Protein AF-A0A1J3HME2-F1 (afdb_monomer_lite)

Radius of gyration: 14.51 Å; chains: 1; bounding box: 34×25×42 Å

Secondary structure (DSSP, 8-state):
--------B-TTTSSSB--HHIIIIISHHHHHHHHHTTPPPPTTS---S-HHHHHHHHHHSTTT-GGGGGGGGTTTT-

Sequence (78 aa):
RRHIIKDSTCSRCLAGEETVNHLLFECTFARLVWALSGVPAPPQGQMAESIYTNLHRVLTIPGRHPHQAEMDRLIPWL

Structure (mmCIF, N/CA/C/O backbone):
data_AF-A0A1J3HME2-F1
#
_entry.id   AF-A0A1J3HME2-F1
#
loop_
_atom_site.group_PDB
_atom_site.id
_atom_site.type_symbol
_atom_site.label_atom_id
_atom_site.label_alt_id
_atom_site.label_comp_id
_atom_site.label_asym_id
_atom_site.label_entity_id
_atom_site.label_seq_id
_atom_site.pdbx_PDB_ins_code
_atom_site.Cartn_x
_atom_site.Cartn_y
_atom_site.Cartn_z
_atom_site.occupancy
_atom_site.B_iso_or_equiv
_atom_site.auth_seq_id
_atom_site.auth_comp_id
_atom_site.auth_asym_id
_atom_site.auth_atom_id
_atom_site.pdbx_PDB_model_num
ATOM 1 N N . ARG A 1 1 ? -18.432 -15.982 24.637 1.00 42.62 1 ARG A N 1
ATOM 2 C CA . ARG A 1 1 ? -18.112 -14.561 24.355 1.00 42.62 1 ARG A CA 1
ATOM 3 C C . ARG A 1 1 ? -17.290 -14.527 23.077 1.00 42.62 1 ARG A C 1
ATOM 5 O O . ARG A 1 1 ? -16.197 -15.070 23.083 1.00 42.62 1 ARG A O 1
ATOM 12 N N . ARG A 1 2 ? -17.830 -13.995 21.974 1.00 50.72 2 ARG A N 1
ATOM 13 C CA . ARG A 1 2 ? -17.033 -13.751 20.762 1.00 50.72 2 ARG A CA 1
ATOM 14 C C . ARG A 1 2 ? -16.066 -12.614 21.094 1.00 50.72 2 ARG A C 1
ATOM 16 O O . ARG A 1 2 ? -16.515 -11.602 21.626 1.00 50.72 2 ARG A O 1
ATOM 23 N N . HIS A 1 3 ? -14.771 -12.808 20.863 1.00 55.59 3 HIS A N 1
ATOM 24 C CA . HIS A 1 3 ? -13.780 -11.736 20.920 1.00 55.59 3 HIS A CA 1
ATOM 25 C C . HIS A 1 3 ? -14.092 -10.755 19.783 1.00 55.59 3 HIS A C 1
ATOM 27 O O . HIS A 1 3 ? -13.563 -10.873 18.686 1.00 55.59 3 HIS A O 1
ATOM 33 N N . ILE A 1 4 ? -15.034 -9.842 20.014 1.00 65.94 4 ILE A N 1
ATOM 34 C CA . ILE A 1 4 ? -15.222 -8.680 19.152 1.00 65.94 4 ILE A CA 1
ATOM 35 C C . ILE A 1 4 ? -14.083 -7.743 19.527 1.00 65.94 4 ILE A C 1
ATOM 37 O O . ILE A 1 4 ? -14.105 -7.134 20.598 1.00 65.94 4 ILE A O 1
ATOM 41 N N . ILE A 1 5 ? -13.058 -7.707 18.681 1.00 63.47 5 ILE A N 1
ATOM 42 C CA . ILE A 1 5 ? -12.019 -6.687 18.742 1.00 63.47 5 ILE A CA 1
ATOM 43 C C . ILE A 1 5 ? -12.753 -5.359 18.518 1.00 63.47 5 ILE A C 1
ATOM 45 O O . ILE A 1 5 ? -13.318 -5.125 17.456 1.00 63.47 5 ILE A O 1
ATOM 49 N N . LYS A 1 6 ? -12.879 -4.559 19.581 1.00 67.25 6 LYS A N 1
ATOM 50 C CA . LYS A 1 6 ? -13.597 -3.271 19.570 1.00 67.25 6 LYS A CA 1
ATOM 51 C C . LYS A 1 6 ? -12.783 -2.149 18.935 1.00 67.25 6 LYS A C 1
ATOM 53 O O . LYS A 1 6 ? -13.333 -1.088 18.670 1.00 67.25 6 LYS A O 1
ATOM 58 N N . ASP A 1 7 ? -11.494 -2.389 18.760 1.00 78.44 7 ASP A N 1
ATOM 59 C CA . ASP A 1 7 ? -10.547 -1.432 18.234 1.00 78.44 7 ASP A CA 1
ATOM 60 C C . ASP A 1 7 ? -10.094 -1.914 16.860 1.00 78.44 7 ASP A C 1
ATOM 62 O O . ASP A 1 7 ? -9.318 -2.860 16.755 1.00 78.44 7 ASP A O 1
ATOM 66 N N . SER A 1 8 ? -10.642 -1.306 15.809 1.00 86.88 8 SER A N 1
ATOM 67 C CA . SER A 1 8 ? -10.190 -1.542 14.442 1.00 86.88 8 SER A CA 1
ATOM 68 C C . SER A 1 8 ? -8.962 -0.703 14.108 1.00 86.88 8 SER A C 1
ATOM 70 O O . SER A 1 8 ? -8.648 -0.571 12.939 1.00 86.88 8 SER A O 1
ATOM 72 N N . THR A 1 9 ? -8.261 -0.108 15.074 1.00 93.19 9 THR A N 1
ATOM 73 C CA . THR A 1 9 ? -7.037 0.645 14.790 1.00 93.19 9 THR A CA 1
ATOM 74 C C . THR A 1 9 ? -5.904 -0.298 14.394 1.00 93.19 9 THR A C 1
ATOM 76 O O . THR A 1 9 ? -5.694 -1.336 15.019 1.00 93.19 9 THR A O 1
ATOM 79 N N . CYS A 1 10 ? -5.129 0.086 13.380 1.00 94.50 10 CYS A N 1
ATOM 80 C CA . CYS A 1 10 ? -3.947 -0.657 12.955 1.00 94.50 10 CYS A CA 1
ATOM 81 C C . CYS A 1 10 ? -2.965 -0.864 14.115 1.00 94.50 10 CYS A C 1
ATOM 83 O O . CYS A 1 10 ? -2.379 0.087 14.635 1.00 94.50 10 CYS A O 1
ATOM 85 N N . SER A 1 11 ? -2.708 -2.125 14.458 1.00 91.56 11 SER A N 1
ATOM 86 C CA . SER A 1 11 ? -1.794 -2.514 15.542 1.00 91.56 11 SER A CA 1
ATOM 87 C C . SER A 1 11 ? -0.329 -2.114 15.312 1.00 91.56 11 SER A C 1
ATOM 89 O O . SER A 1 11 ? 0.463 -2.084 16.254 1.00 91.56 11 SER A O 1
ATOM 91 N N . ARG A 1 12 ? 0.048 -1.799 14.065 1.00 91.88 12 ARG A N 1
ATOM 92 C CA . ARG A 1 12 ? 1.422 -1.428 13.695 1.00 91.88 12 ARG A CA 1
ATOM 93 C C . ARG A 1 12 ? 1.701 0.054 13.881 1.00 91.88 12 ARG A C 1
ATOM 95 O O . ARG A 1 12 ? 2.628 0.412 14.598 1.00 91.88 12 ARG A O 1
ATOM 102 N N . CYS A 1 13 ? 0.939 0.918 13.212 1.00 95.12 13 CYS A N 1
ATOM 103 C CA . CYS A 1 13 ? 1.140 2.368 13.293 1.00 95.12 13 CYS A CA 1
ATOM 104 C C . CYS A 1 13 ? 0.276 3.057 14.341 1.00 95.12 13 CYS A C 1
ATOM 106 O O . CYS A 1 13 ? 0.454 4.255 14.541 1.00 95.12 13 CYS A O 1
ATOM 108 N N . LEU A 1 14 ? -0.627 2.323 15.003 1.00 93.00 14 LEU A N 1
ATOM 109 C CA . LEU A 1 14 ? -1.550 2.852 16.012 1.00 93.00 14 LEU A CA 1
ATOM 110 C C . LEU A 1 14 ? -2.377 4.036 15.482 1.00 93.00 14 LEU A C 1
ATOM 112 O O . LEU A 1 14 ? -2.773 4.928 16.227 1.00 93.00 14 LEU A O 1
ATOM 116 N N . ALA A 1 15 ? -2.596 4.053 14.167 1.00 89.69 15 ALA A N 1
ATOM 117 C CA . ALA A 1 15 ? -3.273 5.107 13.432 1.00 89.69 15 ALA A CA 1
ATOM 118 C C . ALA A 1 15 ? -4.003 4.497 12.231 1.00 89.69 15 ALA A C 1
ATOM 120 O O . ALA A 1 15 ? -3.465 3.603 11.582 1.00 89.69 15 ALA A O 1
ATOM 121 N N . GLY A 1 16 ? -5.190 5.015 11.913 1.00 88.81 16 GLY A N 1
ATOM 122 C CA . GLY A 1 16 ? -6.024 4.511 10.818 1.00 88.81 16 GLY A CA 1
ATOM 123 C C . GLY A 1 16 ? -6.690 3.164 11.118 1.00 88.81 16 GLY A C 1
ATOM 124 O O . GLY A 1 16 ? -6.342 2.476 12.077 1.00 88.81 16 GLY A O 1
ATOM 125 N N . GLU A 1 17 ? -7.668 2.804 10.288 1.00 93.75 17 GLU A N 1
ATOM 126 C CA . GLU A 1 17 ? -8.378 1.529 10.384 1.00 93.75 17 GLU A CA 1
ATOM 127 C C . GLU A 1 17 ? -7.527 0.370 9.829 1.00 93.75 17 GLU A C 1
ATOM 129 O O . GLU A 1 17 ? -6.907 0.471 8.770 1.00 93.75 17 GLU A O 1
ATOM 134 N N . GLU A 1 18 ? -7.514 -0.754 10.537 1.00 93.31 18 GLU A N 1
ATOM 135 C CA . GLU A 1 18 ? -6.860 -2.006 10.190 1.00 93.31 18 GLU A CA 1
ATOM 136 C C . GLU A 1 18 ? -7.646 -2.705 9.081 1.00 93.31 18 GLU A C 1
ATOM 138 O O . GLU A 1 18 ? -8.431 -3.629 9.291 1.00 93.31 18 GLU A O 1
ATOM 143 N N . THR A 1 19 ? -7.428 -2.236 7.859 1.00 94.12 19 THR A N 1
ATOM 144 C CA . THR A 1 19 ? -7.917 -2.879 6.643 1.00 94.12 19 THR A CA 1
ATOM 145 C C . THR A 1 19 ? -6.779 -3.603 5.932 1.00 94.12 19 THR A C 1
ATOM 147 O O . THR A 1 19 ? -5.597 -3.330 6.154 1.00 94.12 19 THR A O 1
ATOM 150 N N . VAL A 1 20 ? -7.116 -4.513 5.015 1.00 93.81 20 VAL A N 1
ATOM 151 C CA . VAL A 1 20 ? -6.099 -5.179 4.186 1.00 93.81 20 VAL A CA 1
ATOM 152 C C . VAL A 1 20 ? -5.342 -4.158 3.324 1.00 93.81 20 VAL A C 1
ATOM 154 O O . VAL A 1 20 ? -4.125 -4.263 3.191 1.00 93.81 20 VAL A O 1
ATOM 157 N N . ASN A 1 21 ? -6.026 -3.134 2.791 1.00 94.75 21 ASN A N 1
ATOM 158 C CA . ASN A 1 21 ? -5.357 -2.069 2.035 1.00 94.75 21 ASN A CA 1
ATOM 159 C C . ASN A 1 21 ? -4.404 -1.273 2.929 1.00 94.75 21 ASN A C 1
ATOM 161 O O . ASN A 1 21 ? -3.273 -0.995 2.536 1.00 94.75 21 ASN A O 1
ATOM 165 N N . HIS A 1 22 ? -4.825 -0.978 4.159 1.00 94.62 22 HIS A N 1
ATOM 166 C CA . HIS A 1 22 ? -3.989 -0.270 5.109 1.00 94.62 22 HIS A CA 1
ATOM 167 C C . HIS A 1 22 ? -2.734 -1.070 5.465 1.00 94.62 22 HIS A C 1
ATOM 169 O O . HIS A 1 22 ? -1.621 -0.569 5.327 1.00 94.62 22 HIS A O 1
ATOM 175 N N . LEU A 1 23 ? -2.893 -2.333 5.865 1.00 93.69 23 LEU A N 1
ATOM 176 C CA . LEU A 1 23 ? -1.781 -3.194 6.271 1.00 93.69 23 LEU A CA 1
ATOM 177 C C . LEU A 1 23 ? -0.764 -3.434 5.154 1.00 93.69 23 LEU A C 1
ATOM 17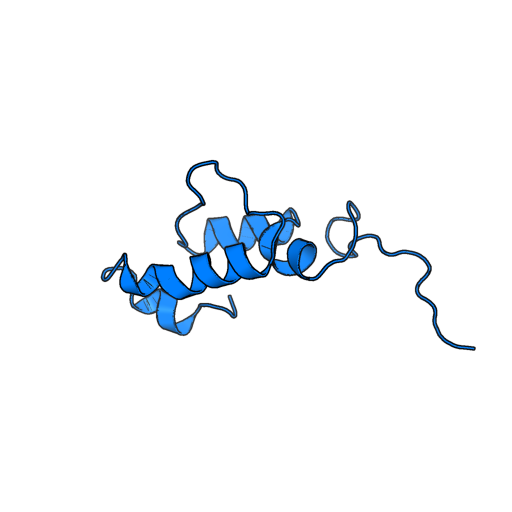9 O O . LEU A 1 23 ? 0.424 -3.564 5.448 1.00 93.69 23 LEU A O 1
ATOM 183 N N . LEU A 1 24 ? -1.219 -3.492 3.901 1.00 92.56 24 LEU A N 1
ATOM 184 C CA . LEU A 1 24 ? -0.350 -3.761 2.762 1.00 92.56 24 LEU A CA 1
ATOM 185 C C . LEU A 1 24 ? 0.182 -2.499 2.086 1.00 92.56 24 LEU A C 1
ATOM 187 O O . LEU A 1 24 ? 1.277 -2.562 1.552 1.00 92.56 24 LEU A O 1
ATOM 191 N N . PHE A 1 25 ? -0.530 -1.370 2.081 1.00 92.62 25 PHE A N 1
ATOM 192 C CA . PHE A 1 25 ? -0.194 -0.244 1.195 1.00 92.62 25 PHE A CA 1
ATOM 193 C C . PHE A 1 25 ? -0.185 1.137 1.857 1.00 92.62 25 PHE A C 1
ATOM 195 O O . PHE A 1 25 ? 0.602 1.988 1.440 1.00 92.62 25 PHE A O 1
ATOM 202 N N . GLU A 1 26 ? -1.020 1.390 2.866 1.00 93.38 26 GLU A N 1
ATOM 203 C CA . GLU A 1 26 ? -1.177 2.746 3.426 1.00 93.38 26 GLU A CA 1
ATOM 204 C C . GLU A 1 26 ? -0.440 2.946 4.752 1.00 93.38 26 GLU A C 1
ATOM 206 O O . GLU A 1 26 ? 0.035 4.050 5.029 1.00 93.38 26 GLU A O 1
ATOM 211 N N . CYS A 1 27 ? -0.314 1.888 5.559 1.00 95.06 27 CYS A N 1
ATOM 212 C CA . CYS A 1 27 ? 0.382 1.918 6.838 1.00 95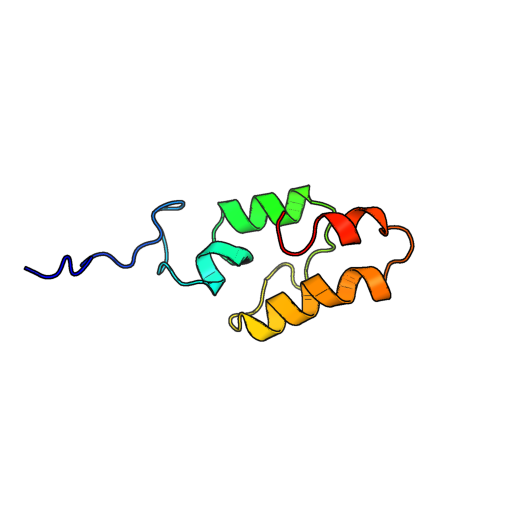.06 27 CYS A CA 1
ATOM 213 C C . CYS A 1 27 ? 1.787 2.490 6.644 1.00 95.06 27 CYS A C 1
ATOM 215 O O . CYS A 1 27 ? 2.510 2.085 5.731 1.00 95.06 27 CYS A O 1
ATOM 217 N N . THR A 1 28 ? 2.214 3.391 7.531 1.00 94.25 28 THR A N 1
ATOM 218 C CA . THR A 1 28 ? 3.541 4.024 7.457 1.00 94.25 28 THR A CA 1
ATOM 219 C C . THR A 1 28 ? 4.667 2.993 7.327 1.00 94.25 28 THR A C 1
ATOM 221 O O . THR A 1 28 ? 5.601 3.192 6.553 1.00 94.25 28 THR A O 1
ATOM 224 N N . PHE A 1 29 ? 4.546 1.856 8.018 1.00 94.38 29 PHE A N 1
ATOM 225 C CA . PHE A 1 29 ? 5.512 0.761 7.931 1.00 94.38 29 PHE A CA 1
ATOM 226 C C . PHE A 1 29 ? 5.431 -0.004 6.607 1.00 94.38 29 PHE A C 1
ATOM 228 O O . PHE A 1 29 ? 6.467 -0.336 6.042 1.00 94.38 29 PHE A O 1
ATOM 235 N N . ALA A 1 30 ? 4.229 -0.240 6.079 1.00 92.88 30 ALA A N 1
ATOM 236 C CA . ALA A 1 30 ? 4.059 -0.879 4.775 1.00 92.88 30 ALA A CA 1
ATOM 237 C C . ALA A 1 30 ? 4.643 -0.009 3.652 1.00 92.88 30 ALA A C 1
ATOM 239 O O . ALA A 1 30 ? 5.402 -0.484 2.812 1.00 92.88 30 ALA A O 1
ATOM 240 N N . ARG A 1 31 ? 4.383 1.303 3.690 1.00 91.50 31 ARG A N 1
ATOM 241 C CA . ARG A 1 31 ? 4.969 2.275 2.757 1.00 91.50 31 ARG A CA 1
ATOM 242 C C . ARG A 1 31 ? 6.496 2.278 2.800 1.00 91.50 31 ARG A C 1
ATOM 244 O O . ARG A 1 31 ? 7.125 2.405 1.753 1.00 91.50 31 ARG A O 1
ATOM 251 N N . LEU A 1 32 ? 7.087 2.126 3.987 1.00 92.25 32 LEU A N 1
ATOM 252 C CA . LEU A 1 32 ? 8.537 2.018 4.138 1.00 92.25 32 LEU A CA 1
ATOM 253 C C . LEU A 1 32 ? 9.082 0.734 3.495 1.00 92.25 32 LEU A C 1
ATOM 255 O O . LEU A 1 32 ? 10.075 0.808 2.777 1.00 92.25 32 LEU A O 1
ATOM 259 N N . VAL A 1 33 ? 8.424 -0.415 3.692 1.00 91.25 33 VAL A N 1
ATOM 260 C CA . VAL A 1 33 ? 8.807 -1.682 3.037 1.00 91.25 33 VAL A CA 1
ATOM 261 C C . VAL A 1 33 ? 8.801 -1.522 1.516 1.00 91.25 33 VAL A C 1
ATOM 263 O O . VAL A 1 33 ? 9.805 -1.812 0.866 1.00 91.25 33 VAL A O 1
ATOM 266 N N . TRP A 1 34 ? 7.734 -0.953 0.945 1.00 89.06 34 TRP A N 1
ATOM 267 C CA . TRP A 1 34 ? 7.679 -0.690 -0.495 1.00 89.06 34 TRP A CA 1
A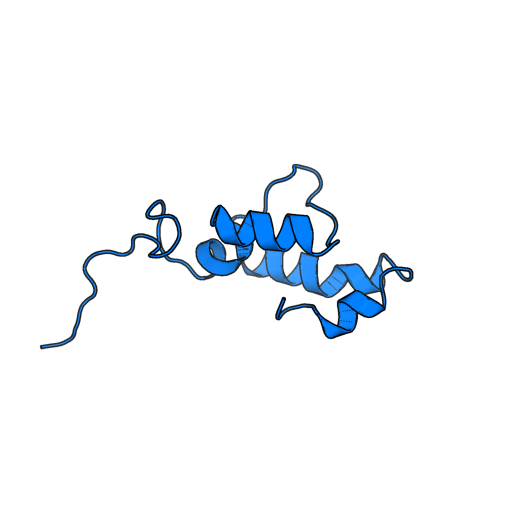TOM 268 C C . TRP A 1 34 ? 8.767 0.276 -0.963 1.00 89.06 34 TRP A C 1
ATOM 270 O O . TRP A 1 34 ? 9.396 0.024 -1.987 1.00 89.06 34 TRP A O 1
ATOM 280 N N . ALA A 1 35 ? 9.052 1.340 -0.211 1.00 88.06 35 ALA A N 1
ATOM 281 C CA . ALA A 1 35 ? 10.120 2.276 -0.559 1.00 88.06 35 ALA A CA 1
ATOM 282 C C . ALA A 1 35 ? 11.511 1.611 -0.584 1.00 88.06 35 ALA A C 1
ATOM 284 O O . ALA A 1 35 ? 12.350 1.987 -1.399 1.00 88.06 35 ALA A O 1
ATOM 285 N N . LEU A 1 36 ? 11.748 0.615 0.276 1.00 87.94 36 LEU A N 1
ATOM 286 C CA . LEU A 1 36 ? 13.015 -0.120 0.357 1.00 87.94 36 LEU A CA 1
ATOM 287 C C . LEU A 1 36 ? 13.104 -1.305 -0.620 1.00 87.94 36 LEU A C 1
ATOM 289 O O . LEU A 1 36 ? 14.203 -1.760 -0.922 1.00 87.94 36 LEU A O 1
ATOM 293 N N . SER A 1 37 ? 11.974 -1.789 -1.138 1.00 85.06 37 SER A N 1
ATOM 294 C CA . SER A 1 37 ? 11.896 -2.972 -2.012 1.00 85.06 37 SER A CA 1
ATOM 295 C C . SER A 1 37 ? 12.457 -2.794 -3.430 1.00 85.06 37 SER A C 1
ATOM 297 O O . SER A 1 37 ? 12.569 -3.766 -4.173 1.00 85.06 37 SER A O 1
ATOM 299 N N . GLY A 1 38 ? 12.736 -1.557 -3.854 1.00 79.75 38 GLY A N 1
ATOM 300 C CA . GLY A 1 38 ? 13.052 -1.242 -5.252 1.00 79.75 38 GLY A CA 1
ATOM 301 C C . GLY A 1 38 ? 11.829 -1.196 -6.182 1.00 79.75 38 GLY A C 1
ATOM 302 O O . GLY A 1 38 ? 11.981 -0.912 -7.373 1.00 79.75 38 GLY A O 1
ATOM 303 N N . VAL A 1 39 ? 10.612 -1.418 -5.657 1.00 83.06 39 VAL A N 1
ATOM 304 C CA . VAL A 1 39 ? 9.357 -1.261 -6.406 1.00 83.06 39 VAL A CA 1
ATOM 305 C C . VAL A 1 39 ? 9.142 0.215 -6.744 1.00 83.06 39 VAL A C 1
ATOM 307 O O . VAL A 1 39 ? 9.112 1.048 -5.836 1.00 83.06 39 VAL A O 1
ATOM 310 N N . PRO A 1 40 ? 8.947 0.579 -8.026 1.00 84.19 40 PRO A N 1
ATOM 311 C CA . PRO A 1 40 ? 8.728 1.966 -8.401 1.00 84.19 40 PRO A CA 1
ATOM 312 C C . PRO A 1 40 ? 7.436 2.516 -7.787 1.00 84.19 40 PRO A C 1
ATOM 314 O O . PRO A 1 40 ? 6.324 2.021 -8.033 1.00 84.19 40 PRO A O 1
ATOM 317 N N . ALA A 1 41 ? 7.594 3.601 -7.030 1.00 85.00 41 ALA A N 1
ATOM 318 C CA . ALA A 1 41 ? 6.499 4.318 -6.396 1.00 85.00 41 ALA A CA 1
ATOM 319 C C . ALA A 1 41 ? 5.421 4.737 -7.420 1.00 85.00 41 ALA A C 1
ATOM 321 O O . ALA A 1 41 ? 5.721 4.964 -8.599 1.00 85.00 41 ALA A O 1
ATOM 322 N N . PRO A 1 42 ? 4.146 4.828 -7.004 1.00 86.06 42 PRO A N 1
ATOM 323 C CA . PRO A 1 42 ? 3.082 5.372 -7.844 1.00 86.06 42 PRO A CA 1
ATOM 324 C C . PRO A 1 42 ? 3.402 6.799 -8.318 1.00 86.06 42 PRO A C 1
ATOM 326 O O . PRO A 1 42 ? 4.126 7.510 -7.622 1.00 86.06 42 PRO A O 1
ATOM 329 N N . PRO A 1 43 ? 2.866 7.250 -9.472 1.00 80.75 43 PRO A N 1
ATOM 330 C CA . PRO A 1 43 ? 3.224 8.544 -10.065 1.00 80.75 43 PRO A CA 1
ATOM 331 C C . PRO A 1 43 ? 3.005 9.750 -9.137 1.00 80.75 43 PRO A C 1
ATOM 333 O O . PRO A 1 43 ? 3.688 10.757 -9.274 1.00 80.75 43 PRO A O 1
ATOM 336 N N . GLN A 1 44 ? 2.081 9.643 -8.177 1.00 83.06 44 GLN A N 1
ATOM 337 C CA . GLN A 1 44 ? 1.783 10.664 -7.166 1.00 83.06 44 GLN A CA 1
ATOM 338 C C . GLN A 1 44 ? 2.352 10.331 -5.772 1.00 83.06 44 GLN A C 1
ATOM 340 O O . GLN A 1 44 ? 2.030 10.999 -4.794 1.00 83.06 44 GLN A O 1
ATOM 345 N N . GLY A 1 45 ? 3.153 9.269 -5.641 1.00 81.31 45 GLY A N 1
ATOM 346 C CA . GLY A 1 45 ? 3.716 8.813 -4.364 1.00 81.31 45 GLY A CA 1
ATOM 347 C C . GLY A 1 45 ? 2.695 8.236 -3.372 1.00 81.31 45 GLY A C 1
ATOM 348 O O . GLY A 1 45 ? 3.061 7.904 -2.244 1.00 81.31 45 GLY A O 1
ATOM 349 N N . GLN A 1 46 ? 1.431 8.101 -3.781 1.00 85.12 46 GLN A N 1
ATOM 350 C CA . GLN A 1 46 ? 0.337 7.574 -2.971 1.00 85.12 46 GLN A CA 1
ATOM 351 C C . GLN A 1 46 ? -0.258 6.322 -3.612 1.00 85.12 46 GLN A C 1
ATOM 353 O O . GLN A 1 46 ? -0.502 6.281 -4.820 1.00 85.12 46 GLN A O 1
ATOM 358 N N . MET A 1 47 ? -0.460 5.296 -2.788 1.00 89.88 47 MET A N 1
ATOM 359 C CA . MET A 1 47 ? -1.205 4.100 -3.169 1.00 89.88 47 MET A CA 1
ATOM 360 C C . MET A 1 47 ? -2.701 4.436 -3.232 1.00 89.88 47 MET A C 1
ATOM 362 O O . MET A 1 47 ? -3.159 5.369 -2.577 1.00 89.88 47 MET A O 1
ATOM 366 N N . ALA A 1 48 ? -3.456 3.710 -4.051 1.00 92.69 48 ALA A N 1
ATOM 367 C CA . ALA A 1 48 ? -4.893 3.915 -4.190 1.00 92.69 48 ALA A CA 1
ATOM 368 C C . ALA A 1 48 ? -5.658 3.422 -2.948 1.00 92.69 48 ALA A C 1
ATOM 370 O O . ALA A 1 48 ? -5.184 2.549 -2.224 1.00 92.69 48 ALA A O 1
ATOM 371 N N . GLU A 1 49 ? -6.886 3.901 -2.759 1.00 91.81 49 GLU A N 1
ATOM 372 C CA . GLU A 1 49 ? -7.797 3.387 -1.719 1.00 91.81 49 GLU A CA 1
ATOM 373 C C . GLU A 1 49 ? -8.253 1.945 -2.014 1.00 91.81 49 GLU A C 1
ATOM 375 O O . GLU A 1 49 ? -8.561 1.158 -1.121 1.00 91.81 49 GLU A O 1
ATOM 380 N N . SER A 1 50 ? -8.290 1.570 -3.297 1.00 93.75 50 SER A N 1
ATOM 381 C CA . SER A 1 50 ? -8.658 0.223 -3.725 1.00 93.75 50 SER A CA 1
ATOM 382 C C . SER A 1 50 ? -7.461 -0.721 -3.668 1.00 93.75 50 SER A C 1
ATOM 384 O O . SER A 1 50 ? -6.502 -0.586 -4.437 1.00 93.75 50 SER A O 1
ATOM 386 N N . ILE A 1 51 ? -7.587 -1.765 -2.845 1.00 93.31 51 ILE A N 1
ATOM 387 C CA . ILE A 1 51 ? -6.626 -2.871 -2.791 1.00 93.31 51 ILE A CA 1
ATOM 388 C C . ILE A 1 51 ? -6.408 -3.518 -4.162 1.00 93.31 51 ILE A C 1
ATOM 390 O O . ILE A 1 51 ? -5.282 -3.865 -4.508 1.00 93.31 51 ILE A O 1
ATOM 394 N N . TYR A 1 52 ? -7.454 -3.634 -4.983 1.00 94.56 52 TYR A N 1
ATOM 395 C CA . TYR A 1 52 ? -7.356 -4.248 -6.307 1.00 94.56 52 TYR A CA 1
ATOM 396 C C . TYR A 1 52 ? -6.491 -3.418 -7.257 1.00 94.56 52 TYR A C 1
ATOM 398 O O . TYR A 1 52 ? -5.685 -3.974 -8.000 1.00 94.56 52 TYR A O 1
ATOM 406 N N . THR A 1 53 ? -6.607 -2.089 -7.196 1.00 93.62 53 THR A N 1
ATOM 407 C CA . THR A 1 53 ? -5.773 -1.176 -7.988 1.00 93.62 53 THR A CA 1
ATOM 408 C C . THR A 1 53 ? -4.306 -1.285 -7.576 1.00 93.62 53 THR A C 1
ATOM 410 O O . THR A 1 53 ? -3.423 -1.348 -8.435 1.00 93.62 53 THR A O 1
ATOM 413 N N . ASN A 1 54 ? -4.042 -1.365 -6.270 1.00 92.44 54 ASN A N 1
ATOM 414 C CA . ASN A 1 54 ? -2.690 -1.509 -5.733 1.00 92.44 54 ASN A CA 1
ATOM 415 C C . ASN A 1 54 ? -2.062 -2.858 -6.096 1.00 92.44 54 ASN A C 1
ATOM 417 O O . ASN A 1 54 ? -0.930 -2.891 -6.579 1.00 92.44 54 ASN A O 1
ATOM 421 N N . LEU A 1 55 ? -2.814 -3.953 -5.950 1.00 91.31 55 LEU A N 1
ATOM 422 C CA . LEU A 1 55 ? -2.386 -5.298 -6.337 1.00 91.31 55 LEU A CA 1
ATOM 423 C C . LEU A 1 55 ? -2.090 -5.386 -7.833 1.00 91.31 55 LEU A C 1
ATOM 425 O O . LEU A 1 55 ? -1.015 -5.835 -8.223 1.00 91.31 55 LEU A O 1
ATOM 429 N N . HIS A 1 56 ? -3.006 -4.907 -8.676 1.00 91.06 56 HIS A N 1
ATOM 430 C CA . HIS A 1 56 ? -2.799 -4.888 -10.120 1.00 91.06 56 HIS A CA 1
ATOM 431 C C . HIS A 1 56 ? -1.530 -4.114 -10.488 1.00 91.06 56 HIS A C 1
ATOM 433 O O . HIS A 1 56 ? -0.767 -4.541 -11.353 1.00 91.06 56 HIS A O 1
ATOM 439 N N . ARG A 1 57 ? -1.259 -2.990 -9.815 1.00 87.94 57 ARG A N 1
ATOM 440 C CA . ARG A 1 57 ? -0.019 -2.242 -10.024 1.00 87.94 57 ARG A CA 1
ATOM 441 C C . ARG A 1 57 ? 1.203 -3.095 -9.688 1.00 87.94 57 ARG A C 1
ATOM 443 O O . ARG A 1 57 ? 2.030 -3.285 -10.572 1.00 87.94 57 ARG A O 1
ATOM 450 N N . VAL A 1 58 ? 1.330 -3.596 -8.457 1.00 87.69 58 VAL A N 1
ATOM 451 C CA . VAL A 1 58 ? 2.554 -4.305 -8.037 1.00 87.69 58 VAL A CA 1
ATOM 452 C C . VAL A 1 58 ? 2.795 -5.578 -8.849 1.00 87.69 58 VAL A C 1
ATOM 454 O O . VAL A 1 58 ? 3.926 -5.842 -9.240 1.00 87.69 58 VAL A O 1
ATOM 457 N N . LEU A 1 59 ? 1.731 -6.300 -9.211 1.00 86.00 59 LEU A N 1
ATOM 458 C CA . LEU A 1 59 ? 1.817 -7.534 -9.997 1.00 86.00 59 LEU A CA 1
ATOM 459 C C . LEU A 1 59 ? 2.152 -7.308 -11.480 1.00 86.00 59 LEU A C 1
ATOM 461 O O . LEU A 1 59 ? 2.569 -8.241 -12.156 1.00 86.00 59 LEU A O 1
ATOM 465 N N . THR A 1 60 ? 1.981 -6.092 -12.010 1.00 85.56 60 THR A N 1
ATOM 466 C CA . THR A 1 60 ? 2.257 -5.785 -13.429 1.00 85.56 60 THR A CA 1
ATOM 467 C C . THR A 1 60 ? 3.575 -5.046 -13.656 1.00 85.56 60 THR A C 1
ATOM 469 O O . THR A 1 60 ? 3.972 -4.842 -14.804 1.00 85.56 60 THR A O 1
ATOM 472 N N . ILE A 1 61 ? 4.275 -4.661 -12.584 1.00 76.44 61 ILE A N 1
ATOM 473 C CA . ILE A 1 61 ? 5.582 -3.989 -12.641 1.00 76.44 61 ILE A CA 1
ATOM 474 C C . ILE A 1 61 ? 6.649 -4.825 -13.356 1.00 76.44 61 ILE A C 1
ATOM 476 O O . ILE A 1 61 ? 7.313 -4.262 -14.232 1.00 76.44 61 ILE A O 1
ATOM 480 N N . PRO A 1 62 ? 6.796 -6.137 -13.094 1.00 67.31 62 PRO A N 1
ATOM 481 C CA . PRO A 1 62 ? 7.844 -6.914 -13.752 1.00 67.31 62 PRO A CA 1
ATOM 482 C C . PRO A 1 62 ? 7.700 -6.978 -15.277 1.00 67.31 62 PRO A C 1
ATOM 484 O O . PRO A 1 62 ? 8.686 -6.892 -16.005 1.00 67.31 62 PRO A O 1
ATOM 487 N N . GLY A 1 63 ? 6.462 -6.982 -15.786 1.00 63.59 63 GLY A N 1
ATOM 488 C CA . GLY A 1 63 ? 6.188 -6.911 -17.226 1.00 63.59 63 GLY A CA 1
ATOM 489 C C . GLY A 1 63 ? 6.541 -5.565 -17.877 1.00 63.59 63 GLY A C 1
ATOM 490 O O . GLY A 1 63 ? 6.601 -5.477 -19.101 1.00 63.59 63 GLY A O 1
ATOM 491 N N . ARG A 1 64 ? 6.768 -4.508 -17.085 1.00 64.81 64 ARG A N 1
ATOM 492 C CA . ARG A 1 64 ? 7.107 -3.150 -17.556 1.00 64.81 64 ARG A CA 1
ATOM 493 C C . ARG A 1 64 ? 8.579 -2.793 -17.356 1.00 64.81 64 ARG A C 1
ATOM 495 O O . ARG A 1 64 ? 9.076 -1.892 -18.029 1.00 64.81 64 ARG A O 1
ATOM 502 N N . HIS A 1 65 ? 9.271 -3.491 -16.456 1.00 66.44 65 HIS A N 1
ATOM 503 C CA . HIS A 1 65 ? 10.653 -3.212 -16.076 1.00 66.44 65 HIS A CA 1
ATOM 504 C C . HIS A 1 65 ? 11.497 -4.499 -16.113 1.00 66.44 65 HIS A C 1
ATOM 506 O O . HIS A 1 65 ? 11.773 -5.087 -15.072 1.00 66.44 65 HIS A O 1
ATOM 512 N N . PRO A 1 66 ? 11.969 -4.939 -17.294 1.00 61.03 66 PRO A N 1
ATOM 513 C CA . PRO A 1 66 ? 12.689 -6.211 -17.450 1.00 61.03 66 PRO A CA 1
ATOM 514 C C . PRO A 1 66 ? 14.024 -6.282 -16.685 1.00 61.03 66 PRO A C 1
ATOM 516 O O . PRO A 1 66 ? 14.503 -7.368 -16.373 1.00 61.03 66 PRO A O 1
ATOM 519 N N . HIS A 1 67 ? 14.612 -5.137 -16.321 1.00 63.34 67 HIS A N 1
ATOM 520 C CA . HIS A 1 67 ? 15.796 -5.076 -15.453 1.00 63.34 67 HIS A CA 1
ATOM 521 C C . HIS A 1 67 ? 15.500 -5.395 -13.976 1.00 63.34 67 HIS A C 1
ATOM 523 O O . HIS A 1 67 ? 16.424 -5.460 -13.173 1.00 63.34 67 HIS A O 1
ATOM 529 N N . GLN A 1 68 ? 14.2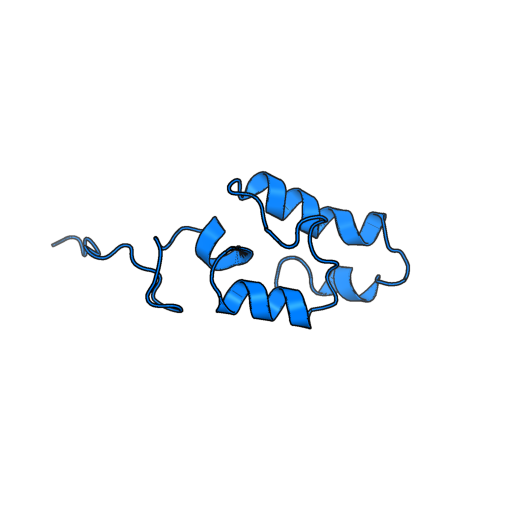32 -5.603 -13.618 1.00 65.38 68 GLN A N 1
ATOM 530 C CA . GLN A 1 68 ? 13.767 -5.921 -12.270 1.00 65.38 68 GLN A CA 1
ATOM 531 C C . GLN A 1 68 ? 13.317 -7.386 -12.131 1.00 65.38 68 GLN A C 1
ATOM 533 O O . GLN A 1 68 ? 12.516 -7.698 -11.261 1.00 65.38 68 GLN A O 1
ATOM 53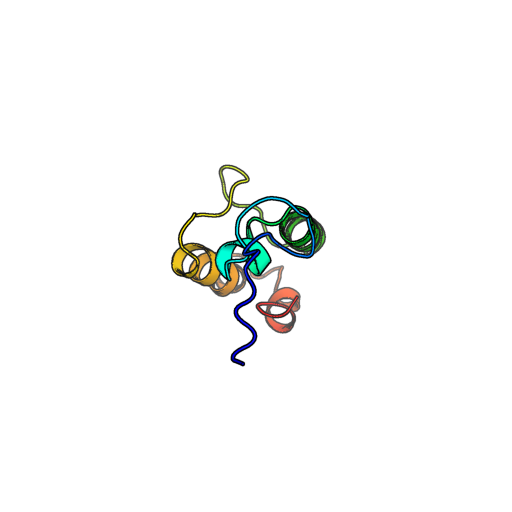8 N N . ALA A 1 69 ? 13.839 -8.308 -12.945 1.00 65.31 69 ALA A N 1
ATOM 539 C CA . ALA A 1 69 ? 13.450 -9.726 -12.919 1.00 65.31 69 ALA A CA 1
ATOM 540 C C . ALA A 1 69 ? 13.643 -10.419 -11.548 1.00 65.31 69 ALA A C 1
ATOM 542 O O . ALA A 1 69 ? 12.989 -11.412 -11.247 1.00 65.31 69 ALA A O 1
ATOM 543 N N . GLU A 1 70 ? 14.518 -9.906 -10.676 1.00 69.00 70 GLU A N 1
ATOM 544 C CA . GLU A 1 70 ? 14.632 -10.413 -9.299 1.00 69.00 70 GLU A CA 1
ATOM 545 C C . GLU A 1 70 ? 13.386 -10.110 -8.451 1.00 69.00 70 GLU A C 1
ATOM 547 O O . GLU A 1 70 ? 13.061 -10.864 -7.533 1.00 69.00 70 GLU A O 1
ATOM 552 N N . MET A 1 71 ? 12.638 -9.060 -8.798 1.00 68.06 71 MET A N 1
ATOM 553 C CA . MET A 1 71 ? 11.411 -8.659 -8.113 1.00 68.06 71 MET A CA 1
ATOM 554 C C . MET A 1 71 ? 10.245 -9.620 -8.354 1.00 68.06 71 MET A C 1
ATOM 556 O O . MET A 1 71 ? 9.345 -9.694 -7.519 1.00 68.06 71 MET A O 1
ATOM 560 N N . ASP A 1 72 ? 10.289 -10.415 -9.427 1.00 69.88 72 ASP A N 1
ATOM 561 C CA . ASP A 1 72 ? 9.317 -11.488 -9.686 1.00 69.88 72 ASP A CA 1
ATOM 562 C C . ASP A 1 72 ? 9.290 -12.540 -8.574 1.00 69.88 72 ASP A C 1
ATOM 564 O O . ASP A 1 72 ? 8.269 -13.178 -8.335 1.00 69.88 72 ASP A O 1
ATOM 568 N N . ARG A 1 73 ? 10.416 -12.737 -7.879 1.00 74.00 73 ARG A N 1
ATOM 569 C CA . ARG A 1 73 ? 10.516 -13.702 -6.769 1.00 74.00 73 ARG A CA 1
ATOM 570 C C . ARG A 1 73 ? 10.006 -13.146 -5.447 1.00 74.00 73 ARG A C 1
ATOM 572 O O . ARG A 1 73 ? 9.853 -13.885 -4.480 1.00 74.00 73 ARG A O 1
ATOM 579 N N . LEU A 1 74 ? 9.830 -11.837 -5.410 1.00 71.56 74 LEU A N 1
ATOM 580 C CA . LEU A 1 74 ? 9.683 -11.037 -4.216 1.00 71.56 74 LEU A CA 1
ATOM 581 C C . LEU A 1 74 ? 8.245 -10.510 -4.100 1.00 71.56 74 LEU A C 1
ATOM 583 O O . LEU A 1 74 ? 7.651 -10.562 -3.033 1.00 71.56 74 LEU A O 1
ATOM 587 N N . ILE A 1 75 ? 7.626 -10.094 -5.202 1.00 70.94 75 ILE A N 1
ATOM 588 C CA . ILE A 1 75 ? 6.212 -9.704 -5.240 1.00 70.94 75 ILE A CA 1
ATOM 589 C C . ILE A 1 75 ? 5.323 -10.964 -5.335 1.00 70.94 75 ILE A C 1
ATOM 591 O O . ILE A 1 75 ? 5.647 -11.882 -6.085 1.00 70.94 75 ILE A O 1
ATOM 595 N N . PRO A 1 76 ? 4.178 -11.029 -4.624 1.00 61.88 76 PRO A N 1
ATOM 596 C CA . PRO A 1 76 ? 3.602 -9.976 -3.783 1.00 61.88 76 PRO A CA 1
ATOM 597 C C . PRO A 1 76 ? 4.027 -10.034 -2.310 1.00 61.88 76 PRO A C 1
ATOM 599 O O . PRO A 1 76 ? 3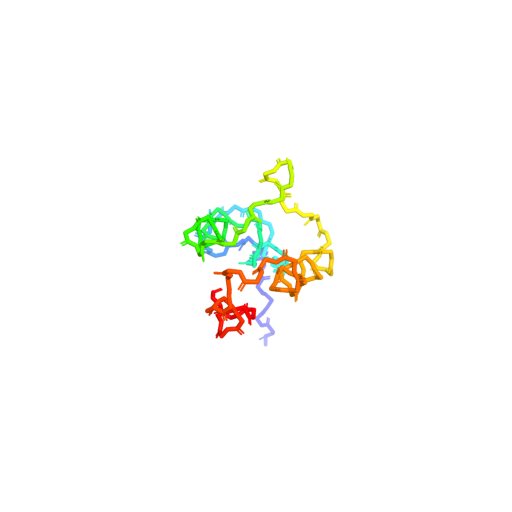.462 -9.294 -1.514 1.00 61.88 76 PRO A O 1
ATOM 602 N N . TRP A 1 77 ? 4.952 -10.921 -1.939 1.00 67.25 77 TRP A N 1
ATOM 603 C CA . TRP A 1 77 ? 5.169 -11.334 -0.547 1.00 67.25 77 TRP A CA 1
ATOM 604 C C . TRP A 1 77 ? 6.321 -10.640 0.188 1.00 67.25 77 TRP A C 1
ATOM 606 O O . TRP A 1 77 ? 6.568 -10.988 1.342 1.00 67.25 77 TRP A O 1
ATOM 616 N N . LEU A 1 78 ? 7.021 -9.705 -0.460 1.00 57.12 78 LEU A N 1
ATOM 617 C CA . LEU A 1 78 ? 7.915 -8.757 0.209 1.00 57.12 78 LEU A CA 1
ATOM 618 C C . LEU A 1 78 ? 7.201 -7.982 1.316 1.00 57.12 78 LEU A C 1
ATOM 620 O O . LEU A 1 78 ? 6.093 -7.465 1.052 1.00 57.12 78 LEU A O 1
#

Organism: Noccaea caerulescens (NCBI:txid107243)

Foldseek 3Di:
DPPPVPDQQDPPQSHDGVDPCCVQFVPPVNLVCCVVLPNDADPVNHDDPDPVSNLVRLQCRCVVCVVVVVCNVVPPPD

pLDDT: mean 82.18, std 12.95, range [42.62, 95.12]

InterPro domains:
  IPR026960 Reverse transcriptase zinc-binding domain [PF13966] (1-34)